Protein AF-A0A5U5DY93-F1 (afdb_monomer_lite)

Sequence (83 aa):
WPDAQRVAFYLAGRAPYTPVDTATVLALLSRYGYEVKADMTAREQQRVIMAFQMHFRPAQWNGIADAETQAIAEALLEKYGQD

pLDDT: mean 95.57, std 7.54, range [52.38, 98.75]

Foldseek 3Di:
DFDPVQLCVQLVPPDFAAADDLVLLVVLLVLLPQDDDPPDDPVRSLVSLLVQCVVQPVVDRRSTHGSSSNSRSVRSCVVPNPD

Organism: Salmonella enterica (NCBI:txid28901)

Radius of gyration: 11.8 Å; chains: 1; bounding box: 28×30×25 Å

Secondary structure (DSSP, 8-state):
---HHHHHHHHTT--TT-B--HHHHHHHHHHHT----TT--HHHHHHHHHHHHHHH-TT--S---BHHHHHHHHHHHHHH---

InterPro domains:
  IPR036365 PGBD-like superfamily [SSF47090] (5-80)
  IPR036366 PGBD superfamily [G3DSA:1.10.101.10] (1-83)

Structure (mmCIF, N/CA/C/O backbone):
data_AF-A0A5U5DY93-F1
#
_entry.id   AF-A0A5U5DY93-F1
#
loop_
_atom_site.group_PDB
_atom_site.id
_atom_site.type_symbol
_atom_site.label_atom_id
_atom_site.label_alt_id
_atom_site.label_comp_id
_atom_site.label_asym_id
_atom_site.label_entity_id
_atom_site.label_seq_id
_atom_site.pdbx_PDB_ins_code
_atom_site.Cartn_x
_atom_site.Cartn_y
_atom_site.Cartn_z
_atom_site.occupancy
_atom_site.B_iso_or_equiv
_atom_site.auth_seq_id
_atom_site.auth_comp_id
_atom_site.auth_asym_id
_atom_site.auth_atom_id
_atom_site.pdbx_PDB_model_num
ATOM 1 N N . TRP A 1 1 ? 6.459 -11.562 6.059 1.00 87.62 1 TRP A N 1
ATOM 2 C CA . TRP A 1 1 ? 7.261 -10.747 5.123 1.00 87.62 1 TRP A CA 1
ATOM 3 C C . TRP A 1 1 ? 6.778 -11.004 3.697 1.00 87.62 1 TRP A C 1
ATOM 5 O O . TRP A 1 1 ? 6.464 -12.167 3.426 1.00 87.62 1 TRP A O 1
ATOM 15 N N . PRO A 1 2 ? 6.659 -9.979 2.827 1.00 90.94 2 PRO A N 1
ATOM 16 C CA . PRO A 1 2 ? 6.249 -10.150 1.429 1.00 90.94 2 PRO A CA 1
ATOM 17 C C . PRO A 1 2 ? 7.263 -10.978 0.629 1.00 90.94 2 PRO A C 1
ATOM 19 O O . PRO A 1 2 ? 8.461 -10.949 0.910 1.00 90.94 2 PRO A O 1
ATOM 22 N N . ASP A 1 3 ? 6.782 -11.702 -0.379 1.00 95.06 3 ASP A N 1
ATOM 23 C CA . ASP A 1 3 ? 7.639 -12.359 -1.367 1.00 95.06 3 ASP A CA 1
ATOM 24 C C . ASP A 1 3 ? 8.114 -11.340 -2.418 1.00 95.06 3 ASP A C 1
ATOM 26 O O . ASP A 1 3 ? 7.299 -10.646 -3.026 1.00 95.06 3 ASP A O 1
ATOM 30 N N . ALA A 1 4 ? 9.427 -11.247 -2.648 1.00 95.56 4 ALA A N 1
ATOM 31 C CA . ALA A 1 4 ? 10.006 -10.240 -3.539 1.00 95.56 4 ALA A CA 1
ATOM 32 C C . ALA A 1 4 ? 9.591 -10.405 -5.013 1.00 95.56 4 ALA A C 1
ATOM 34 O O . ALA A 1 4 ? 9.417 -9.403 -5.709 1.00 95.56 4 ALA A O 1
ATOM 35 N N . GLN A 1 5 ? 9.396 -11.637 -5.498 1.00 97.06 5 GLN A N 1
ATOM 36 C CA . GLN A 1 5 ? 8.930 -11.874 -6.868 1.00 97.06 5 GLN A CA 1
ATOM 37 C C . GLN A 1 5 ? 7.481 -11.418 -7.028 1.00 97.06 5 GLN A C 1
ATOM 39 O O . GLN A 1 5 ? 7.126 -10.825 -8.048 1.00 97.06 5 GLN A O 1
ATOM 44 N N . ARG A 1 6 ? 6.651 -11.636 -6.002 1.00 97.44 6 ARG A N 1
ATOM 45 C CA . ARG A 1 6 ? 5.263 -11.158 -5.997 1.00 97.44 6 ARG A CA 1
ATOM 46 C C . ARG A 1 6 ? 5.174 -9.638 -5.910 1.00 97.44 6 ARG A C 1
ATOM 48 O O . ARG A 1 6 ? 4.395 -9.047 -6.650 1.00 97.44 6 ARG A O 1
ATOM 55 N N . VAL A 1 7 ? 6.019 -8.988 -5.108 1.00 97.75 7 VAL A N 1
ATOM 56 C CA . VAL A 1 7 ? 6.108 -7.515 -5.093 1.00 97.75 7 VAL A CA 1
ATOM 57 C C . VAL A 1 7 ? 6.506 -6.978 -6.469 1.00 97.75 7 VAL A C 1
ATOM 59 O O . VAL A 1 7 ? 5.866 -6.059 -6.971 1.00 97.75 7 VAL A O 1
ATOM 62 N N . ALA A 1 8 ? 7.510 -7.574 -7.120 1.00 98.00 8 ALA A N 1
ATOM 63 C CA . ALA A 1 8 ? 7.922 -7.169 -8.465 1.00 98.00 8 ALA A CA 1
ATOM 64 C C . ALA A 1 8 ? 6.801 -7.354 -9.506 1.00 98.00 8 ALA A C 1
ATOM 66 O O . ALA A 1 8 ? 6.610 -6.490 -10.364 1.00 98.00 8 ALA A O 1
ATOM 67 N N . PHE A 1 9 ? 6.030 -8.441 -9.400 1.00 98.00 9 PHE A N 1
ATOM 68 C CA . PHE A 1 9 ? 4.860 -8.688 -10.241 1.00 98.00 9 PHE A CA 1
ATOM 69 C C . PHE A 1 9 ? 3.812 -7.570 -10.105 1.00 98.00 9 PHE A C 1
ATOM 71 O O . PHE A 1 9 ? 3.397 -7.007 -11.116 1.00 98.00 9 PHE A O 1
ATOM 78 N N . TYR A 1 10 ? 3.439 -7.196 -8.877 1.00 97.88 10 TYR A N 1
ATOM 79 C CA . TYR A 1 10 ? 2.446 -6.142 -8.616 1.00 97.88 10 TYR A CA 1
ATOM 80 C C . TYR A 1 10 ? 2.957 -4.715 -8.881 1.00 97.88 10 TYR A C 1
ATOM 82 O O . TYR A 1 10 ? 2.192 -3.819 -9.260 1.00 97.88 10 TYR A O 1
ATOM 90 N N . LEU A 1 11 ? 4.266 -4.485 -8.746 1.00 97.81 11 LEU A N 1
ATOM 91 C CA . LEU A 1 11 ? 4.889 -3.243 -9.200 1.00 97.81 11 LEU A CA 1
ATOM 92 C C . LEU A 1 11 ? 4.726 -3.065 -10.712 1.00 97.81 11 LEU A C 1
ATOM 94 O O . LEU A 1 11 ? 4.530 -1.935 -11.163 1.00 97.81 11 LEU A O 1
ATOM 98 N N . ALA A 1 12 ? 4.766 -4.156 -11.485 1.00 97.00 12 ALA A N 1
ATOM 99 C CA . ALA A 1 12 ? 4.536 -4.166 -12.932 1.00 97.00 12 ALA A CA 1
ATOM 100 C C . ALA A 1 12 ? 5.401 -3.140 -13.698 1.00 97.00 12 ALA A C 1
ATOM 102 O O . ALA A 1 12 ? 4.955 -2.510 -14.654 1.00 97.00 12 ALA A O 1
ATOM 103 N N . GLY A 1 13 ? 6.642 -2.933 -13.243 1.00 96.44 13 GLY A N 1
ATOM 104 C CA . GLY A 1 13 ? 7.583 -1.973 -13.831 1.00 96.44 13 GLY A CA 1
ATOM 105 C C . GLY A 1 13 ? 7.331 -0.500 -13.480 1.00 96.44 13 GLY A C 1
ATOM 106 O O . GLY A 1 13 ? 8.074 0.361 -13.951 1.00 96.44 13 GLY A O 1
ATOM 107 N N . ARG A 1 14 ? 6.325 -0.183 -12.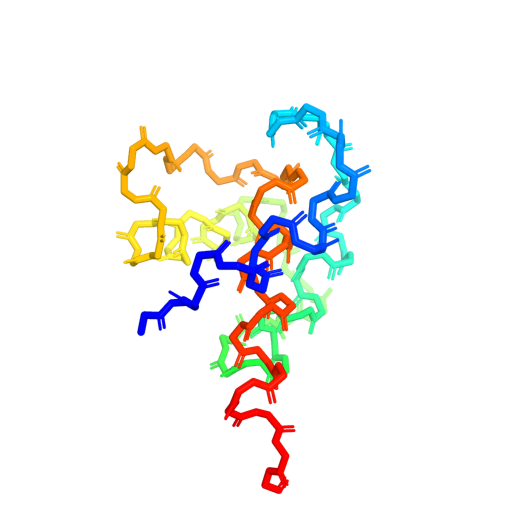650 1.00 97.88 14 ARG A N 1
ATOM 108 C CA . ARG A 1 14 ? 6.125 1.175 -12.119 1.00 97.88 14 ARG A CA 1
ATOM 109 C C . ARG A 1 14 ? 7.300 1.582 -11.230 1.00 97.88 14 ARG A C 1
ATOM 111 O O . ARG A 1 14 ? 7.889 0.750 -10.540 1.00 97.88 14 ARG A O 1
ATOM 118 N N . ALA A 1 15 ? 7.615 2.878 -11.213 1.00 98.06 15 ALA A N 1
ATOM 119 C CA . ALA A 1 15 ? 8.609 3.400 -10.284 1.00 98.06 15 ALA A CA 1
ATOM 120 C C . ALA A 1 15 ? 8.100 3.241 -8.832 1.00 98.06 15 ALA A C 1
ATOM 122 O O . ALA A 1 15 ? 6.934 3.546 -8.575 1.00 98.06 15 ALA A O 1
ATOM 123 N N . PRO A 1 16 ? 8.944 2.816 -7.870 1.00 97.25 16 PRO A N 1
ATOM 124 C CA . PRO A 1 16 ? 8.510 2.521 -6.499 1.00 97.25 16 PRO A CA 1
ATOM 125 C C . PRO A 1 16 ? 7.759 3.666 -5.809 1.00 97.25 16 PRO A C 1
ATOM 127 O O . PRO A 1 16 ? 6.771 3.435 -5.118 1.00 97.25 16 PRO A O 1
ATOM 130 N N . TYR A 1 17 ? 8.204 4.902 -6.050 1.00 97.69 17 TYR A N 1
ATOM 131 C CA . TYR A 1 17 ? 7.658 6.119 -5.445 1.00 97.69 17 TYR A CA 1
ATOM 132 C C . TYR A 1 17 ? 6.532 6.766 -6.261 1.00 97.69 17 TYR A C 1
ATOM 134 O O . TYR A 1 17 ? 6.139 7.892 -5.958 1.00 97.69 17 TYR A O 1
ATOM 142 N N . THR A 1 18 ? 6.037 6.118 -7.324 1.00 98.19 18 THR A N 1
ATOM 143 C CA . THR A 1 18 ? 4.884 6.634 -8.070 1.00 98.19 18 THR A CA 1
ATOM 144 C C . THR A 1 18 ? 3.707 6.779 -7.103 1.00 98.19 18 THR A C 1
ATOM 146 O O . THR A 1 18 ? 3.315 5.771 -6.510 1.00 98.19 18 THR A O 1
ATOM 149 N N . PRO A 1 19 ? 3.143 7.991 -6.933 1.00 97.88 19 PRO A N 1
ATOM 150 C CA . PRO A 1 19 ? 1.997 8.186 -6.061 1.00 97.88 19 PRO A CA 1
ATOM 151 C C . PRO A 1 19 ? 0.825 7.328 -6.522 1.00 97.88 19 PRO A C 1
ATOM 153 O O . PRO A 1 19 ? 0.557 7.217 -7.721 1.00 97.88 19 PRO A O 1
ATOM 156 N N . VAL A 1 20 ? 0.120 6.745 -5.563 1.00 98.44 20 VAL A N 1
ATOM 157 C CA . VAL A 1 20 ? -1.126 6.016 -5.807 1.00 98.44 20 VAL A CA 1
ATOM 158 C C . VAL A 1 20 ? -2.229 6.592 -4.932 1.00 98.44 20 VAL A C 1
ATOM 160 O O . VAL A 1 20 ? -1.978 7.395 -4.033 1.00 98.44 20 VAL A O 1
ATOM 163 N N . ASP A 1 21 ? -3.467 6.199 -5.206 1.00 98.25 21 ASP A N 1
ATOM 164 C CA . ASP A 1 21 ? -4.595 6.617 -4.388 1.00 98.25 21 ASP A CA 1
ATOM 165 C C . ASP A 1 21 ? -4.499 6.032 -2.965 1.00 98.25 21 ASP A C 1
ATOM 167 O O . ASP A 1 21 ? -4.416 4.817 -2.761 1.00 98.25 21 ASP A O 1
ATOM 171 N N . THR A 1 22 ? -4.538 6.919 -1.969 1.00 98.31 22 THR A N 1
ATOM 172 C CA . THR A 1 22 ? -4.508 6.574 -0.544 1.00 98.31 22 THR A CA 1
ATOM 173 C C . THR A 1 22 ? -5.656 5.644 -0.165 1.00 98.31 22 THR A C 1
ATOM 175 O O . THR A 1 22 ? -5.439 4.703 0.600 1.00 98.31 22 THR A O 1
ATOM 178 N N . ALA A 1 23 ? -6.862 5.858 -0.705 1.00 97.75 23 ALA A N 1
ATOM 179 C CA . ALA A 1 23 ? -8.019 5.029 -0.366 1.00 97.75 23 ALA A CA 1
ATOM 180 C C . ALA A 1 23 ? -7.827 3.577 -0.832 1.00 97.75 23 ALA A C 1
ATOM 182 O O . ALA A 1 23 ? -8.135 2.643 -0.090 1.00 97.75 23 ALA A O 1
ATOM 183 N N . THR A 1 24 ? -7.228 3.385 -2.010 1.00 98.00 24 THR A N 1
ATOM 184 C CA . THR A 1 24 ? -6.855 2.064 -2.534 1.00 98.00 24 THR A CA 1
ATOM 185 C C . THR A 1 24 ? -5.887 1.329 -1.599 1.00 98.00 24 THR A C 1
ATOM 187 O O . THR A 1 24 ? -6.120 0.168 -1.259 1.00 98.00 24 THR A O 1
ATOM 190 N N . VAL A 1 25 ? -4.829 1.997 -1.123 1.00 98.50 25 VAL A N 1
ATOM 191 C CA . VAL A 1 25 ? -3.873 1.380 -0.183 1.00 98.50 25 VAL A CA 1
ATOM 192 C C . VAL A 1 25 ? -4.544 1.054 1.149 1.00 98.50 25 VAL A C 1
ATOM 194 O O . VAL A 1 25 ? -4.410 -0.065 1.635 1.00 98.50 25 VAL A O 1
ATOM 197 N N . LEU A 1 26 ? -5.316 1.977 1.726 1.00 98.50 26 LEU A N 1
ATOM 198 C CA . LEU A 1 26 ? -6.018 1.736 2.991 1.00 98.50 26 LEU A CA 1
ATOM 199 C C . LEU A 1 26 ? -7.003 0.563 2.905 1.00 98.50 26 LEU A C 1
ATOM 201 O O . LEU A 1 26 ? -7.097 -0.215 3.852 1.00 98.50 26 LEU A O 1
ATOM 205 N N . ALA A 1 27 ? -7.690 0.383 1.775 1.00 97.94 27 ALA A N 1
ATOM 206 C CA . ALA A 1 27 ? -8.562 -0.770 1.563 1.00 97.94 27 ALA A CA 1
ATOM 207 C C . ALA A 1 27 ? -7.782 -2.099 1.589 1.00 97.94 27 ALA A C 1
ATOM 209 O O . ALA A 1 27 ? -8.241 -3.074 2.186 1.00 97.94 27 ALA A O 1
ATOM 210 N N . LEU A 1 28 ? -6.583 -2.139 0.996 1.00 98.06 28 LEU A N 1
ATOM 211 C CA . LEU A 1 28 ? -5.700 -3.309 1.068 1.00 98.06 28 LEU A CA 1
ATOM 212 C C . LEU A 1 28 ? -5.218 -3.556 2.504 1.00 98.06 28 LEU A C 1
ATOM 214 O O . LEU A 1 28 ? -5.279 -4.685 2.988 1.00 98.06 28 LEU A O 1
ATOM 218 N N . LEU A 1 29 ? -4.793 -2.506 3.212 1.00 97.75 29 LEU A N 1
ATOM 219 C CA . LEU A 1 29 ? -4.336 -2.624 4.599 1.00 97.75 29 LEU A CA 1
ATOM 220 C C . LEU A 1 29 ? -5.454 -3.095 5.534 1.00 97.75 29 LEU A C 1
ATOM 222 O O . LEU A 1 29 ? -5.206 -3.928 6.403 1.00 97.75 29 LEU A O 1
ATOM 226 N N . SER A 1 30 ? -6.684 -2.623 5.320 1.00 97.06 30 SER A N 1
ATOM 227 C CA . SER A 1 30 ? -7.862 -3.079 6.059 1.00 97.06 30 SER A CA 1
ATOM 228 C C . SER A 1 30 ? -8.109 -4.572 5.864 1.00 97.06 30 SER A C 1
ATOM 230 O O . SER A 1 30 ? -8.230 -5.303 6.844 1.00 97.06 30 SER A O 1
ATOM 232 N N . ARG A 1 31 ? -8.086 -5.049 4.612 1.00 95.94 31 ARG A N 1
ATOM 233 C CA . ARG A 1 31 ? -8.216 -6.481 4.293 1.00 95.94 31 ARG A CA 1
ATOM 234 C C . ARG A 1 31 ? -7.095 -7.326 4.893 1.00 95.94 31 ARG A C 1
ATOM 236 O O . ARG A 1 31 ? -7.315 -8.492 5.189 1.00 95.94 31 ARG A O 1
ATOM 243 N N . TYR A 1 32 ? -5.904 -6.753 5.053 1.00 95.38 32 TYR A N 1
ATOM 244 C CA . TYR A 1 32 ? -4.766 -7.435 5.665 1.00 95.38 32 TYR A CA 1
ATOM 245 C C . TYR A 1 32 ? -4.868 -7.493 7.201 1.00 95.38 32 TYR A C 1
ATOM 247 O O . TYR A 1 32 ? -4.238 -8.346 7.819 1.00 95.38 32 TYR A O 1
ATOM 255 N N . GLY A 1 33 ? -5.657 -6.606 7.820 1.00 95.31 33 GLY A N 1
ATOM 256 C CA . GLY A 1 33 ? -5.921 -6.602 9.264 1.00 95.31 33 GLY A CA 1
ATOM 257 C C . GLY A 1 33 ? -5.564 -5.307 10.000 1.00 95.31 33 GLY A C 1
ATOM 258 O O . GLY A 1 33 ? -5.619 -5.277 11.227 1.00 95.31 33 GLY A O 1
ATOM 259 N N . TYR A 1 34 ? -5.198 -4.229 9.297 1.00 96.75 34 TYR A N 1
ATOM 260 C CA . TYR A 1 34 ? -5.052 -2.911 9.925 1.00 96.75 34 TYR A CA 1
ATOM 261 C C . TYR A 1 34 ? -6.423 -2.287 10.195 1.00 96.75 34 TYR A C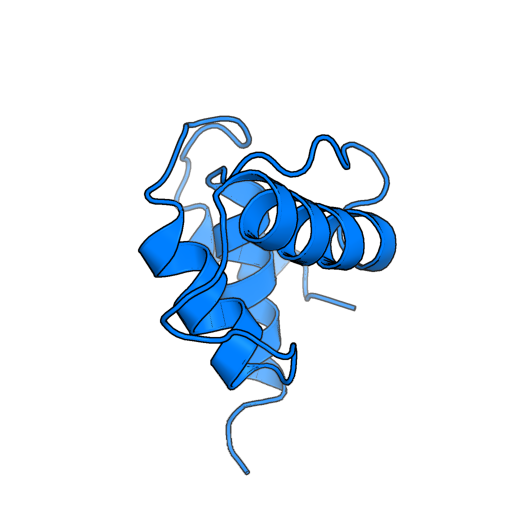 1
ATOM 263 O O . TYR A 1 34 ? -7.333 -2.356 9.370 1.00 96.75 34 TYR A O 1
ATOM 271 N N . GLU A 1 35 ? -6.564 -1.611 11.333 1.00 96.62 35 GLU A N 1
ATOM 272 C CA . GLU A 1 35 ? -7.771 -0.840 11.616 1.00 96.62 35 GLU A CA 1
ATOM 273 C C . GLU A 1 35 ? -7.835 0.387 10.694 1.00 96.62 35 GLU A C 1
ATOM 275 O O . GLU A 1 35 ? -6.975 1.265 10.750 1.00 96.62 35 GLU A O 1
ATOM 280 N N . VAL A 1 36 ? -8.870 0.448 9.855 1.00 96.38 36 VAL A N 1
ATOM 281 C CA . VAL A 1 36 ? -9.185 1.586 8.983 1.00 96.38 36 VAL A CA 1
ATOM 282 C C . VAL A 1 36 ? -10.647 1.950 9.207 1.00 96.38 36 VAL A C 1
ATOM 284 O O . VAL A 1 36 ? -11.529 1.107 9.052 1.00 96.38 36 VAL A O 1
ATOM 287 N N . LYS A 1 37 ? -10.909 3.203 9.588 1.00 95.00 37 LYS A N 1
ATOM 288 C CA . LYS A 1 37 ? -12.258 3.722 9.861 1.00 95.00 37 LYS A CA 1
ATOM 289 C C . LYS A 1 37 ? -12.660 4.731 8.790 1.00 95.00 37 LYS A C 1
ATOM 291 O O . LYS A 1 37 ? -11.810 5.433 8.246 1.00 95.00 37 LYS A O 1
ATOM 296 N N . ALA A 1 38 ? -13.957 4.811 8.499 1.00 91.00 38 ALA A N 1
ATOM 297 C CA . ALA A 1 38 ? -14.485 5.688 7.452 1.00 91.00 38 ALA A CA 1
ATOM 298 C C . ALA A 1 38 ? -14.297 7.188 7.757 1.00 91.00 38 ALA A C 1
ATOM 300 O O . ALA A 1 38 ? -14.206 7.993 6.836 1.00 91.00 38 ALA A O 1
ATOM 301 N N . ASP A 1 39 ? -14.220 7.561 9.034 1.00 95.00 39 ASP A N 1
ATOM 302 C CA . ASP A 1 39 ? -14.106 8.934 9.533 1.00 95.00 39 ASP A CA 1
ATOM 303 C C . ASP A 1 39 ? -12.662 9.357 9.861 1.00 95.00 39 ASP A C 1
ATOM 305 O O . ASP A 1 39 ? -12.446 10.406 10.469 1.00 95.00 39 ASP A O 1
ATOM 309 N N . MET A 1 40 ? -11.659 8.576 9.437 1.00 97.44 40 MET A N 1
ATOM 310 C CA . MET A 1 40 ? -10.253 8.913 9.667 1.00 97.44 40 MET A CA 1
ATOM 311 C C . MET A 1 40 ? -9.859 10.231 9.001 1.00 97.44 40 MET A C 1
ATOM 313 O O . MET A 1 40 ? -9.996 10.418 7.787 1.00 97.44 40 MET A O 1
ATOM 317 N N . THR A 1 41 ? -9.225 11.098 9.783 1.00 98.19 41 THR A N 1
ATOM 318 C CA . THR A 1 41 ? -8.513 12.270 9.276 1.00 98.19 41 THR A CA 1
ATOM 319 C C . THR A 1 41 ? -7.342 11.852 8.383 1.00 98.19 41 THR A C 1
ATOM 321 O O . THR A 1 41 ? -6.765 10.773 8.535 1.00 98.19 41 THR A O 1
ATOM 324 N N . ALA A 1 42 ? -6.894 12.747 7.497 1.00 97.62 42 ALA A N 1
ATOM 325 C CA . ALA A 1 42 ? -5.722 12.497 6.649 1.00 97.62 42 ALA A CA 1
ATOM 326 C C . ALA A 1 42 ? -4.465 12.110 7.459 1.00 97.62 42 ALA A C 1
ATOM 328 O O . ALA A 1 42 ? -3.656 11.293 7.023 1.00 97.62 42 ALA A O 1
ATOM 329 N N . ARG A 1 43 ? -4.318 12.653 8.675 1.00 98.06 43 ARG A N 1
ATOM 330 C CA . ARG A 1 43 ? -3.194 12.337 9.565 1.00 98.06 43 ARG A CA 1
ATOM 331 C C . ARG A 1 43 ? -3.285 10.926 10.151 1.00 98.06 43 ARG A C 1
ATOM 333 O O . ARG A 1 43 ? -2.255 10.289 10.355 1.00 98.06 43 ARG A O 1
ATOM 340 N N . GLU A 1 44 ? -4.485 10.440 10.447 1.00 98.38 44 GLU A N 1
ATOM 341 C CA . GLU A 1 44 ? -4.698 9.064 10.913 1.00 98.38 44 GLU A CA 1
ATOM 342 C C . GLU A 1 44 ? -4.454 8.064 9.786 1.00 98.38 44 GLU A C 1
ATOM 344 O O . GLU A 1 44 ? -3.713 7.104 9.984 1.00 98.38 44 GLU A O 1
ATOM 349 N N . GLN A 1 45 ? -4.956 8.354 8.584 1.00 98.56 45 GLN A N 1
ATOM 350 C CA . GLN A 1 45 ? -4.678 7.568 7.380 1.00 98.56 45 GLN A CA 1
ATOM 3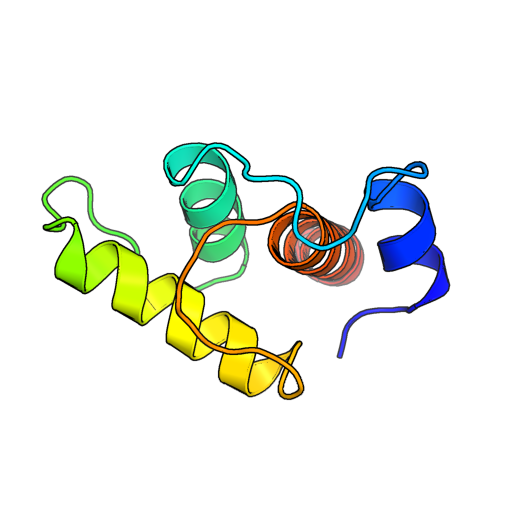51 C C . GLN A 1 45 ? -3.168 7.436 7.126 1.00 98.56 45 GLN A C 1
ATOM 353 O O . GLN A 1 45 ? -2.651 6.329 6.963 1.00 98.56 45 GLN A O 1
ATOM 358 N N . GLN A 1 46 ? -2.436 8.556 7.189 1.00 98.44 46 GLN A N 1
ATOM 359 C CA . GLN A 1 46 ? -0.979 8.564 7.041 1.00 98.44 46 GLN A CA 1
ATOM 360 C C . GLN A 1 46 ? -0.287 7.686 8.095 1.00 98.44 46 GLN A C 1
ATOM 362 O O . GLN A 1 46 ? 0.665 6.976 7.779 1.00 98.44 46 GLN A O 1
ATOM 367 N N . ARG A 1 47 ? -0.754 7.706 9.350 1.00 98.56 47 ARG A N 1
ATOM 368 C CA . ARG A 1 47 ? -0.180 6.884 10.430 1.00 98.56 47 ARG A CA 1
ATOM 369 C C . ARG A 1 47 ? -0.380 5.390 10.197 1.00 98.56 47 ARG A C 1
ATOM 371 O O . ARG A 1 47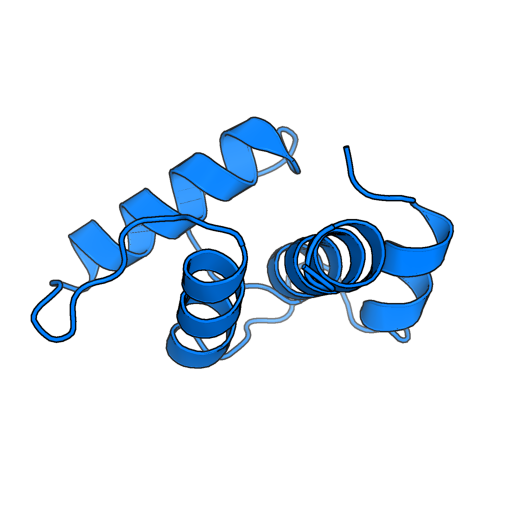 ? 0.534 4.627 10.500 1.00 98.56 47 ARG A O 1
ATOM 378 N N . VAL A 1 48 ? -1.523 4.978 9.650 1.00 98.56 48 VAL A N 1
ATOM 379 C CA . VAL A 1 48 ? -1.774 3.571 9.295 1.00 98.56 48 VAL A CA 1
ATOM 380 C C . VAL A 1 48 ? -0.788 3.111 8.219 1.00 98.56 48 VAL A C 1
ATOM 382 O O . VAL A 1 48 ? -0.117 2.093 8.393 1.00 98.56 48 VAL A O 1
ATOM 385 N N . ILE A 1 49 ? -0.624 3.898 7.152 1.00 98.62 49 ILE A N 1
ATOM 386 C CA . ILE A 1 49 ? 0.326 3.589 6.071 1.00 98.62 49 ILE A CA 1
ATOM 387 C C . ILE A 1 49 ? 1.763 3.568 6.599 1.00 98.62 49 ILE A C 1
ATOM 389 O O . ILE A 1 49 ? 2.525 2.652 6.296 1.00 98.62 49 ILE A O 1
ATOM 393 N N . MET A 1 50 ? 2.125 4.539 7.437 1.00 98.75 50 MET A N 1
ATOM 394 C CA . MET A 1 50 ? 3.442 4.610 8.063 1.00 98.75 50 MET A CA 1
ATOM 395 C C . MET A 1 50 ? 3.733 3.365 8.907 1.00 98.75 50 MET A C 1
ATOM 397 O O . MET A 1 50 ? 4.811 2.789 8.786 1.00 98.75 50 MET A O 1
ATOM 401 N N . ALA A 1 51 ? 2.776 2.908 9.720 1.00 98.56 51 ALA A N 1
ATOM 402 C CA . ALA A 1 51 ? 2.934 1.702 10.530 1.00 98.56 51 ALA A CA 1
ATOM 403 C C . ALA A 1 51 ? 3.145 0.447 9.665 1.00 98.56 51 ALA A C 1
ATOM 405 O O . ALA A 1 51 ? 3.980 -0.399 9.988 1.00 98.56 51 ALA A O 1
ATOM 406 N N . PHE A 1 52 ? 2.430 0.340 8.544 1.00 98.56 52 PHE A N 1
ATOM 407 C CA . PHE A 1 52 ? 2.643 -0.729 7.571 1.00 98.56 52 PHE A CA 1
ATOM 408 C C . PHE A 1 52 ? 4.036 -0.672 6.933 1.00 98.56 52 PHE A C 1
ATOM 410 O O . PHE A 1 52 ? 4.744 -1.680 6.892 1.00 98.56 52 PHE A O 1
ATOM 417 N N . GLN A 1 53 ? 4.467 0.512 6.497 1.00 98.62 53 GLN A N 1
ATOM 418 C CA . GLN A 1 53 ? 5.792 0.716 5.912 1.00 98.62 53 GLN A CA 1
ATOM 419 C C . GLN A 1 53 ? 6.914 0.410 6.909 1.00 98.62 53 GLN A C 1
ATOM 421 O O . GLN A 1 53 ? 7.868 -0.273 6.554 1.00 98.62 53 GLN A O 1
ATOM 426 N N . MET A 1 54 ? 6.790 0.825 8.172 1.00 98.31 54 MET A N 1
ATOM 427 C CA . MET A 1 54 ? 7.768 0.475 9.210 1.00 98.31 54 MET A CA 1
ATOM 428 C C . MET A 1 54 ? 7.936 -1.042 9.358 1.00 98.31 54 MET A C 1
ATOM 430 O O . MET A 1 54 ? 9.043 -1.508 9.619 1.00 98.31 54 MET A O 1
ATOM 434 N N . HIS A 1 55 ? 6.859 -1.810 9.174 1.00 97.69 55 HIS A N 1
ATOM 435 C CA . HIS A 1 55 ? 6.906 -3.264 9.270 1.00 97.69 55 HIS A CA 1
ATOM 436 C C . HIS A 1 55 ? 7.494 -3.900 8.006 1.00 97.69 55 HIS A C 1
ATOM 438 O O . HIS A 1 55 ? 8.399 -4.718 8.116 1.00 97.69 55 HIS A O 1
ATOM 444 N N . PHE A 1 56 ? 6.998 -3.554 6.814 1.00 97.88 56 PHE A N 1
ATOM 445 C CA . PHE A 1 56 ? 7.278 -4.316 5.585 1.00 97.88 56 PHE A CA 1
ATOM 446 C C . PHE A 1 56 ? 8.144 -3.590 4.548 1.00 97.88 56 PHE A C 1
ATOM 448 O O . PHE A 1 56 ? 8.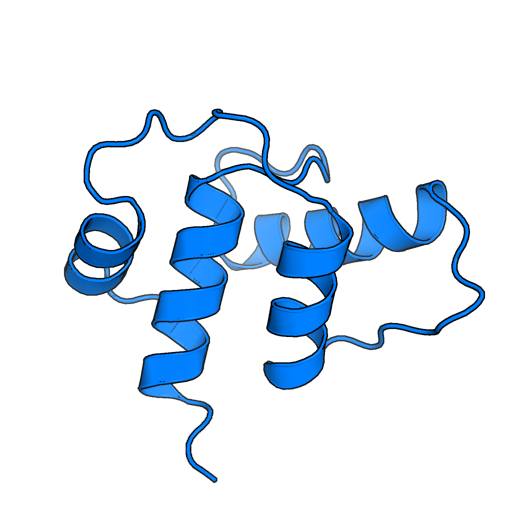585 -4.212 3.584 1.00 97.88 56 PHE A O 1
ATOM 455 N N . ARG A 1 57 ? 8.412 -2.295 4.742 1.00 97.38 57 ARG A N 1
ATOM 456 C CA . ARG A 1 57 ? 9.234 -1.446 3.866 1.00 97.38 57 ARG A CA 1
ATOM 457 C C . ARG A 1 57 ? 10.101 -0.464 4.681 1.00 97.38 57 ARG A C 1
ATOM 459 O O . ARG A 1 57 ? 10.017 0.751 4.501 1.00 97.38 57 ARG A O 1
ATOM 466 N N . PRO A 1 58 ? 10.970 -0.954 5.583 1.00 95.50 58 PRO A N 1
ATOM 467 C CA . PRO A 1 58 ? 11.669 -0.105 6.553 1.00 95.50 58 PRO A CA 1
ATOM 468 C C . PRO A 1 58 ? 12.627 0.921 5.923 1.00 95.50 58 PRO A C 1
ATOM 470 O O . PRO A 1 58 ? 12.995 1.892 6.579 1.00 95.50 58 PRO A O 1
ATOM 473 N N . ALA A 1 59 ? 13.007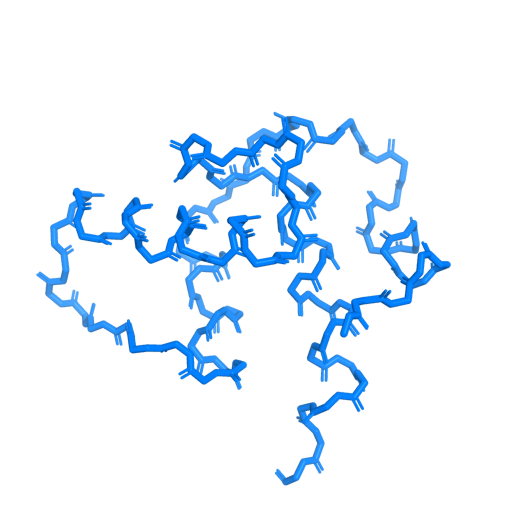 0.744 4.653 1.00 95.31 59 ALA A N 1
ATOM 474 C CA . ALA A 1 59 ? 13.816 1.710 3.911 1.00 95.31 59 ALA A CA 1
ATOM 475 C C . ALA A 1 59 ? 13.105 3.062 3.693 1.00 95.31 59 ALA A C 1
ATOM 477 O O . ALA A 1 59 ? 13.780 4.078 3.541 1.00 95.31 59 ALA A O 1
ATOM 478 N N . GLN A 1 60 ? 11.765 3.096 3.699 1.00 95.94 60 GLN A N 1
ATOM 479 C CA . GLN A 1 60 ? 10.990 4.332 3.595 1.00 95.94 60 GLN A CA 1
ATOM 480 C C . GLN A 1 60 ? 9.613 4.193 4.258 1.00 95.94 60 GLN A C 1
ATOM 482 O O . GLN A 1 60 ? 8.757 3.446 3.791 1.00 95.94 60 GLN A O 1
ATOM 487 N N . TRP A 1 61 ? 9.384 4.987 5.306 1.00 97.38 61 TRP A N 1
ATOM 488 C CA . TRP A 1 61 ? 8.153 4.986 6.103 1.00 97.38 61 TRP A CA 1
ATOM 489 C C . TRP A 1 61 ? 7.576 6.400 6.283 1.00 97.38 61 TRP A C 1
ATOM 491 O O . TRP A 1 61 ? 7.263 6.842 7.377 1.00 97.38 61 TRP A O 1
ATOM 501 N N . ASN A 1 62 ? 7.446 7.166 5.203 1.00 97.81 62 ASN A N 1
ATOM 502 C CA . ASN A 1 62 ? 6.906 8.535 5.259 1.00 97.81 62 ASN A CA 1
ATOM 503 C C . ASN A 1 62 ? 5.364 8.598 5.383 1.00 97.81 62 ASN A C 1
ATOM 505 O O . ASN A 1 62 ? 4.795 9.689 5.485 1.00 97.81 62 ASN A O 1
ATOM 509 N N . GLY A 1 63 ? 4.683 7.449 5.359 1.00 98.19 63 GLY A N 1
ATOM 510 C CA . GLY A 1 63 ? 3.227 7.332 5.397 1.00 98.19 63 GLY A CA 1
ATOM 511 C C . GLY A 1 63 ? 2.528 7.739 4.099 1.00 98.19 63 GLY A C 1
ATOM 512 O O . GLY A 1 63 ? 1.310 7.894 4.094 1.00 98.19 63 GLY A O 1
ATOM 513 N N . ILE A 1 64 ? 3.276 7.939 3.009 1.00 98.44 64 ILE A N 1
ATOM 514 C CA . ILE A 1 64 ? 2.723 8.287 1.698 1.00 98.44 64 ILE A CA 1
ATOM 515 C C . ILE A 1 64 ? 2.377 7.001 0.949 1.00 98.44 64 ILE A C 1
ATOM 517 O O . ILE A 1 64 ? 3.186 6.075 0.893 1.00 98.44 64 ILE A O 1
ATOM 521 N N . ALA A 1 65 ? 1.179 6.955 0.365 1.00 98.56 65 ALA A N 1
ATOM 522 C CA . ALA A 1 65 ? 0.767 5.878 -0.521 1.00 98.56 65 ALA A CA 1
ATOM 523 C C . ALA A 1 65 ? 1.552 5.944 -1.842 1.00 98.56 65 ALA A C 1
ATOM 525 O O . ALA A 1 65 ? 1.414 6.892 -2.618 1.00 98.56 65 ALA A O 1
ATOM 526 N N . ASP A 1 66 ? 2.362 4.920 -2.103 1.00 98.75 66 ASP A N 1
ATOM 527 C CA . ASP A 1 66 ? 3.095 4.756 -3.355 1.00 98.75 66 ASP A CA 1
ATOM 528 C C . ASP A 1 66 ? 2.978 3.331 -3.916 1.00 98.75 66 ASP A C 1
ATOM 530 O O . ASP A 1 66 ? 2.448 2.417 -3.274 1.00 98.75 66 ASP A O 1
ATOM 534 N N . ALA A 1 67 ? 3.437 3.162 -5.156 1.00 98.62 67 ALA A N 1
ATOM 535 C CA . ALA A 1 67 ? 3.309 1.915 -5.900 1.00 98.62 67 ALA A CA 1
ATOM 536 C C . ALA A 1 67 ? 3.974 0.724 -5.193 1.00 98.62 67 ALA A C 1
ATOM 538 O O . ALA A 1 67 ? 3.427 -0.376 -5.226 1.00 98.62 67 ALA A O 1
ATOM 539 N N . GLU A 1 68 ? 5.120 0.919 -4.534 1.00 98.50 68 GLU A N 1
ATOM 540 C CA . GLU A 1 68 ? 5.780 -0.157 -3.786 1.00 98.50 68 GLU A CA 1
ATOM 541 C C . GLU A 1 68 ? 5.012 -0.527 -2.515 1.00 98.50 68 GLU A C 1
ATOM 543 O O . GLU A 1 68 ? 4.837 -1.711 -2.231 1.00 98.50 68 GLU A O 1
ATOM 548 N N . THR A 1 69 ? 4.474 0.455 -1.787 1.00 98.69 69 THR A N 1
ATOM 549 C CA . THR A 1 69 ? 3.606 0.195 -0.630 1.00 98.69 69 THR A CA 1
ATOM 550 C C . THR A 1 69 ? 2.360 -0.599 -1.041 1.00 98.69 69 THR A C 1
ATOM 552 O O . THR A 1 69 ? 2.014 -1.577 -0.376 1.00 98.69 69 THR A O 1
ATOM 555 N N . GLN A 1 70 ? 1.723 -0.229 -2.160 1.00 98.75 70 GLN A N 1
ATOM 556 C CA . GLN A 1 70 ? 0.592 -0.971 -2.726 1.00 98.75 70 GLN A CA 1
ATOM 557 C C . GLN A 1 70 ? 0.989 -2.408 -3.096 1.00 98.75 70 GLN A C 1
ATOM 559 O O . GLN A 1 70 ? 0.332 -3.352 -2.662 1.00 98.75 70 GLN A O 1
ATOM 564 N N . ALA A 1 71 ? 2.082 -2.585 -3.842 1.00 98.50 71 ALA A N 1
ATOM 565 C CA . ALA A 1 71 ? 2.532 -3.895 -4.305 1.00 98.50 71 ALA A CA 1
ATOM 566 C C . ALA A 1 71 ? 2.906 -4.841 -3.152 1.00 98.50 71 ALA A C 1
ATOM 568 O O . ALA A 1 71 ? 2.644 -6.043 -3.218 1.00 98.50 71 ALA A O 1
ATOM 569 N N . ILE A 1 72 ? 3.484 -4.310 -2.070 1.00 98.38 72 ILE A N 1
ATOM 570 C CA . ILE A 1 72 ? 3.758 -5.079 -0.851 1.00 98.38 72 ILE A CA 1
ATOM 571 C C . ILE A 1 72 ? 2.454 -5.540 -0.192 1.00 98.38 72 ILE A C 1
ATOM 573 O O . ILE A 1 72 ? 2.357 -6.703 0.200 1.00 98.38 72 ILE A O 1
ATOM 577 N N . ALA A 1 73 ? 1.446 -4.668 -0.096 1.00 98.12 73 ALA A N 1
ATOM 578 C CA . ALA A 1 73 ? 0.148 -5.031 0.471 1.00 98.12 73 ALA A CA 1
ATOM 579 C C . ALA A 1 73 ? -0.571 -6.095 -0.378 1.00 98.12 73 ALA A C 1
ATOM 581 O O . ALA A 1 73 ? -1.083 -7.069 0.171 1.00 98.12 73 ALA A O 1
ATOM 582 N N . GLU A 1 74 ? -0.547 -5.965 -1.707 1.00 98.06 74 GLU A N 1
ATOM 583 C CA . GLU A 1 74 ? -1.110 -6.952 -2.640 1.00 98.06 74 GLU A CA 1
ATOM 584 C C . GLU A 1 74 ? -0.401 -8.312 -2.533 1.00 98.06 74 GLU A C 1
ATOM 586 O O . GLU A 1 74 ? -1.062 -9.343 -2.410 1.00 98.06 74 GLU A O 1
ATOM 591 N N . ALA A 1 75 ? 0.935 -8.327 -2.481 1.00 97.56 75 ALA A N 1
ATOM 592 C CA . ALA A 1 75 ? 1.717 -9.554 -2.319 1.00 97.56 75 ALA A CA 1
ATOM 593 C C . ALA A 1 75 ? 1.457 -10.258 -0.977 1.00 97.56 75 ALA A C 1
ATOM 595 O O . ALA A 1 75 ? 1.446 -11.488 -0.903 1.00 97.56 75 ALA A O 1
ATOM 596 N N . LEU A 1 76 ? 1.254 -9.491 0.097 1.00 96.44 76 LEU A N 1
ATOM 597 C CA . LEU A 1 76 ? 0.911 -10.038 1.408 1.00 96.44 76 LEU A CA 1
ATOM 598 C C . LEU A 1 76 ? -0.510 -10.611 1.430 1.00 96.44 76 LEU A C 1
ATOM 600 O O . LEU A 1 76 ? -0.707 -11.710 1.943 1.00 96.44 76 LEU A O 1
ATOM 604 N N . LEU A 1 77 ? -1.480 -9.905 0.849 1.00 95.44 77 LEU A N 1
ATOM 605 C CA . LEU A 1 77 ? -2.861 -10.378 0.744 1.00 95.44 77 LEU A CA 1
ATOM 606 C C . LEU A 1 77 ? -2.990 -11.631 -0.115 1.00 95.44 77 LEU A C 1
ATOM 608 O O . LEU A 1 77 ? -3.763 -12.515 0.227 1.00 95.44 77 LEU A O 1
ATOM 612 N N . GLU A 1 78 ? -2.235 -11.744 -1.205 1.00 93.12 78 GLU A N 1
ATOM 613 C CA . GLU A 1 78 ? -2.240 -12.973 -1.998 1.00 93.12 78 GLU A CA 1
ATOM 614 C C . GLU A 1 78 ? -1.770 -14.179 -1.174 1.00 93.12 78 GLU A C 1
ATOM 616 O O . GLU A 1 78 ? -2.329 -15.267 -1.282 1.00 93.12 78 GLU A O 1
ATOM 621 N N . LYS A 1 79 ? -0.757 -13.976 -0.327 1.00 86.62 79 LYS A N 1
ATOM 622 C CA . LYS A 1 79 ? -0.153 -15.043 0.471 1.00 86.62 79 LYS A CA 1
ATOM 623 C C . LYS A 1 79 ? -0.965 -15.420 1.715 1.00 86.62 79 LYS A C 1
ATOM 625 O O . LYS A 1 79 ? -0.890 -16.568 2.141 1.00 86.62 79 LYS A O 1
ATOM 630 N N . TYR A 1 80 ? -1.673 -14.463 2.317 1.00 82.75 80 TYR A N 1
ATOM 631 C CA . TYR A 1 80 ? -2.277 -14.614 3.649 1.00 82.75 80 TYR A CA 1
ATOM 632 C C . TYR A 1 80 ? -3.759 -14.218 3.733 1.00 82.75 80 TYR A C 1
ATOM 634 O O . TYR A 1 80 ? -4.358 -14.361 4.787 1.00 82.75 80 TYR A O 1
ATOM 642 N N . GLY A 1 81 ? -4.356 -13.688 2.666 1.00 67.25 81 GLY A N 1
ATOM 643 C CA . GLY A 1 81 ? -5.717 -13.141 2.663 1.00 67.25 81 GLY A CA 1
ATOM 644 C C . GLY A 1 81 ? -6.784 -14.075 2.088 1.00 67.25 81 GLY A C 1
ATOM 645 O O . GLY A 1 81 ? -7.777 -13.570 1.568 1.00 67.25 81 GLY A O 1
ATOM 646 N N . GLN A 1 82 ? -6.559 -15.394 2.103 1.00 59.38 82 GLN A N 1
ATOM 647 C CA . GLN A 1 82 ? -7.499 -16.405 1.584 1.00 59.38 82 GLN A CA 1
ATOM 648 C C . GLN A 1 82 ? -8.252 -17.194 2.670 1.00 59.38 82 GLN A C 1
ATOM 650 O O . GLN A 1 82 ? -8.854 -18.215 2.343 1.00 59.38 82 GLN A O 1
ATOM 655 N N . ASP A 1 83 ? -8.234 -16.740 3.923 1.00 52.38 83 ASP A N 1
ATOM 656 C CA . ASP A 1 83 ? -9.041 -17.358 4.985 1.00 52.38 83 ASP A CA 1
ATOM 657 C C . ASP A 1 83 ? -10.542 -17.045 4.833 1.00 52.38 83 ASP A C 1
ATOM 659 O O . ASP A 1 83 ? -10.890 -15.867 4.565 1.00 52.38 83 ASP A O 1
#